Protein AF-A0A2V8SK81-F1 (afdb_monomer_lite)

Secondary structure (DSSP, 8-state):
---------HHHHHHHHHHHHHHHHHTSSSHHHHHHHHHHHTTS--HHHHHHHHHHTTGGGT-B-TTSTT-B--SSPP-TTGGG-SEETTTEE--HHHHHHHHH-SS--

Structure (mmCIF, N/CA/C/O backbone):
data_AF-A0A2V8SK81-F1
#
_entry.id   AF-A0A2V8SK81-F1
#
loop_
_atom_site.group_PDB
_atom_site.id
_atom_site.type_symbol
_atom_site.label_atom_id
_atom_site.label_alt_id
_atom_site.label_comp_id
_atom_site.label_asym_id
_atom_site.label_entity_id
_atom_site.label_seq_id
_atom_site.pdbx_PDB_ins_code
_atom_site.Cartn_x
_atom_site.Cartn_y
_atom_site.Cartn_z
_atom_site.occupancy
_atom_site.B_iso_or_equiv
_atom_site.auth_seq_id
_atom_site.auth_comp_id
_atom_site.auth_asym_id
_atom_site.auth_atom_id
_atom_site.pdbx_PDB_model_num
ATOM 1 N N . MET A 1 1 ? -45.643 18.875 63.356 1.00 43.06 1 MET A N 1
ATOM 2 C CA . MET A 1 1 ? -45.645 18.107 62.083 1.00 43.06 1 MET A CA 1
ATOM 3 C C . MET A 1 1 ? -45.271 19.102 60.990 1.00 43.06 1 MET A C 1
ATOM 5 O O . MET A 1 1 ? -45.965 20.091 60.871 1.00 43.06 1 MET A O 1
ATOM 9 N N . LYS A 1 2 ? -44.147 19.024 60.276 1.00 43.28 2 LYS A N 1
ATOM 10 C CA . LYS A 1 2 ? -43.847 18.027 59.242 1.00 43.28 2 LYS A CA 1
ATOM 11 C C . LYS A 1 2 ? -42.373 18.241 58.848 1.00 43.28 2 LYS A C 1
ATOM 13 O O . LYS A 1 2 ? -42.022 19.313 58.372 1.00 43.28 2 LYS A O 1
ATOM 18 N N . GLY A 1 3 ? -41.514 17.259 59.121 1.00 41.69 3 GLY A N 1
ATOM 19 C CA . GLY A 1 3 ? -40.103 17.296 58.738 1.00 41.69 3 GLY A CA 1
ATOM 20 C C . GLY A 1 3 ? -39.956 17.202 57.221 1.00 41.69 3 GLY A C 1
ATOM 21 O O . GLY A 1 3 ? -40.506 16.296 56.591 1.00 41.69 3 GLY A O 1
ATOM 22 N N . MET A 1 4 ? -39.233 18.155 56.648 1.00 53.56 4 MET A N 1
ATOM 23 C CA . MET A 1 4 ? -38.910 18.228 55.230 1.00 53.56 4 MET A CA 1
ATOM 24 C C . MET A 1 4 ? -37.727 17.285 54.974 1.00 53.56 4 MET A C 1
ATOM 26 O O . MET A 1 4 ? -36.605 17.561 55.380 1.00 53.56 4 MET A O 1
ATOM 30 N N . ARG A 1 5 ? -37.998 16.108 54.396 1.00 53.69 5 ARG A N 1
ATOM 31 C CA . ARG A 1 5 ? -36.961 15.149 53.984 1.00 53.69 5 ARG A CA 1
ATOM 32 C C . ARG A 1 5 ? -36.387 15.586 52.641 1.00 53.69 5 ARG A C 1
ATOM 34 O O . ARG A 1 5 ? -37.051 15.423 51.616 1.00 53.69 5 ARG A O 1
ATOM 41 N N . GLU A 1 6 ? -35.162 16.093 52.652 1.00 56.56 6 GLU A N 1
ATOM 42 C CA . GLU A 1 6 ? -34.329 16.218 51.457 1.00 56.56 6 GLU A CA 1
ATOM 43 C C . GLU A 1 6 ? -34.030 14.816 50.912 1.00 56.56 6 GLU A C 1
ATOM 45 O O . GLU A 1 6 ? -33.552 13.932 51.626 1.00 56.56 6 GLU A O 1
ATOM 50 N N . ARG A 1 7 ? -34.390 14.574 49.650 1.00 56.59 7 ARG A N 1
ATOM 51 C CA . ARG A 1 7 ? -34.135 13.299 48.973 1.00 56.59 7 ARG A CA 1
ATOM 52 C C . ARG A 1 7 ? -32.793 13.412 48.260 1.00 56.59 7 ARG A C 1
ATOM 54 O O . ARG A 1 7 ? -32.659 14.174 47.310 1.00 56.59 7 ARG A O 1
ATOM 61 N N . SER A 1 8 ? -31.816 12.645 48.729 1.00 59.19 8 SER A N 1
ATOM 62 C CA . SER A 1 8 ? -30.485 12.508 48.144 1.00 59.19 8 SER A CA 1
ATOM 63 C C . SER A 1 8 ? -30.530 11.670 46.856 1.00 59.19 8 SER A C 1
ATOM 65 O O . SER A 1 8 ? -30.395 10.449 46.868 1.00 59.19 8 SER A O 1
ATOM 67 N N . THR A 1 9 ? -30.736 12.312 45.707 1.00 59.25 9 THR A N 1
ATOM 68 C CA . THR A 1 9 ? -30.720 11.655 44.380 1.00 59.25 9 THR A CA 1
ATOM 69 C C . THR A 1 9 ? -29.359 11.698 43.671 1.00 59.25 9 THR A C 1
ATOM 71 O O . THR A 1 9 ? -29.235 11.244 42.539 1.00 59.25 9 THR A O 1
ATOM 74 N N . THR A 1 10 ? -28.302 12.184 44.318 1.00 60.50 10 THR A N 1
ATOM 75 C CA . THR A 1 10 ? -27.032 12.555 43.672 1.00 60.50 10 THR A CA 1
ATOM 76 C C . THR A 1 10 ? -26.059 11.417 43.291 1.00 60.50 10 THR A C 1
ATOM 78 O O . THR A 1 10 ? -25.535 11.467 42.179 1.00 60.50 10 THR A O 1
ATOM 81 N N . PRO A 1 11 ? -25.791 10.356 44.082 1.00 59.41 11 PRO A N 1
ATOM 82 C CA . PRO A 1 11 ? -24.611 9.510 43.832 1.00 59.41 11 PRO A CA 1
ATOM 83 C C . PRO A 1 11 ? -24.733 8.608 42.593 1.00 59.41 11 PRO A C 1
ATOM 85 O O . PRO A 1 11 ? -23.743 8.349 41.913 1.00 59.41 11 PRO A O 1
ATOM 88 N N . LYS A 1 12 ? -25.950 8.159 42.257 1.00 56.91 12 LYS A N 1
ATOM 89 C CA . LYS A 1 12 ? -26.193 7.277 41.100 1.00 56.91 12 LYS A CA 1
ATOM 90 C C . LYS A 1 12 ? -26.106 8.020 39.763 1.00 56.91 12 LYS A C 1
ATOM 92 O O . LYS A 1 12 ? -25.644 7.442 38.785 1.00 56.91 12 LYS A O 1
ATOM 97 N N . LEU A 1 13 ? -26.500 9.295 39.732 1.00 60.72 13 LEU A N 1
ATOM 98 C CA . LEU A 1 13 ? -26.377 10.152 38.548 1.00 60.72 13 LEU A CA 1
ATOM 99 C C . LEU A 1 13 ? -24.917 10.550 38.286 1.00 60.72 13 LEU A C 1
ATOM 101 O O . LEU A 1 13 ? -24.477 10.493 37.142 1.00 60.72 13 LEU A O 1
ATOM 105 N N . PHE A 1 14 ? -24.138 10.854 39.331 1.00 64.56 14 PHE A N 1
ATOM 106 C CA . PHE A 1 14 ? -22.701 11.123 39.181 1.00 64.56 14 PHE A CA 1
ATOM 107 C C . PHE A 1 14 ? -21.919 9.894 38.699 1.00 64.56 14 PHE A C 1
ATOM 109 O O . PHE A 1 14 ? -21.085 10.018 37.804 1.00 64.56 14 PHE A O 1
ATOM 116 N N . ALA A 1 15 ? -22.222 8.705 39.232 1.00 67.81 15 ALA A N 1
ATOM 117 C CA . ALA A 1 15 ? -21.592 7.461 38.791 1.00 67.81 15 ALA A CA 1
ATOM 118 C C . ALA A 1 15 ? -21.922 7.120 37.325 1.00 67.81 15 ALA A C 1
ATOM 120 O O . ALA A 1 15 ? -21.037 6.711 36.576 1.00 67.81 15 ALA A O 1
ATOM 121 N N . ALA A 1 16 ? -23.169 7.337 36.892 1.00 70.56 16 ALA A N 1
ATOM 122 C CA . ALA A 1 16 ? -23.581 7.110 35.508 1.00 70.56 16 ALA A CA 1
ATOM 123 C C . ALA A 1 16 ? -22.901 8.081 34.525 1.00 70.56 16 ALA A C 1
ATOM 125 O O . ALA A 1 16 ? -22.416 7.650 33.480 1.00 70.56 16 ALA A O 1
ATOM 126 N N . CYS A 1 17 ? -22.794 9.369 34.874 1.00 75.25 17 CYS A N 1
ATOM 127 C CA . CYS A 1 17 ? -22.079 10.350 34.055 1.00 75.25 17 CYS A CA 1
ATOM 128 C C . CYS A 1 17 ? -20.572 10.067 33.987 1.00 75.25 17 CYS A C 1
ATOM 130 O O . CYS A 1 17 ? -19.979 10.193 32.921 1.00 75.25 17 CYS A O 1
ATOM 132 N N . ALA A 1 18 ? -19.946 9.650 35.093 1.00 74.31 18 ALA A N 1
ATOM 133 C CA . ALA A 1 18 ? -18.527 9.290 35.103 1.00 74.31 18 ALA A CA 1
ATOM 134 C C . ALA A 1 18 ? -18.236 8.076 34.204 1.00 74.31 18 ALA A C 1
ATOM 136 O O . ALA A 1 18 ? -17.263 8.085 33.450 1.00 74.31 18 ALA A O 1
ATOM 137 N N . LEU A 1 19 ? -19.108 7.062 34.233 1.00 74.69 19 LEU A N 1
ATOM 138 C CA . LEU A 1 19 ? -18.976 5.869 33.396 1.00 74.69 19 LEU A CA 1
ATOM 139 C C . LEU A 1 19 ? -19.206 6.180 31.907 1.00 74.69 19 LEU A C 1
ATOM 141 O O . LEU A 1 19 ? -18.456 5.704 31.057 1.00 74.69 19 LEU A O 1
ATOM 145 N N . ALA A 1 20 ? -20.198 7.019 31.590 1.00 75.06 20 ALA A N 1
ATOM 146 C CA . ALA A 1 20 ? -20.462 7.466 30.223 1.00 75.06 20 ALA A CA 1
ATOM 147 C C . ALA A 1 20 ? -19.293 8.289 29.651 1.00 75.06 20 ALA A C 1
ATOM 149 O O . ALA A 1 20 ? -18.863 8.044 28.525 1.00 75.06 20 ALA A O 1
ATOM 150 N N . SER A 1 21 ? -18.723 9.204 30.439 1.00 71.75 21 SER A N 1
ATOM 151 C CA . SER A 1 21 ? -17.547 9.988 30.040 1.00 71.75 21 SER A CA 1
ATOM 152 C C . SER A 1 21 ? -16.316 9.109 29.798 1.00 71.75 21 SER A C 1
ATOM 154 O O . SER A 1 21 ? -15.596 9.323 28.826 1.00 71.75 21 SER A O 1
ATOM 156 N N . LEU A 1 22 ? -16.093 8.083 30.627 1.00 70.12 22 LEU A N 1
ATOM 157 C CA . LEU A 1 22 ? -14.974 7.150 30.458 1.00 70.12 22 LEU A CA 1
ATOM 158 C C . LEU A 1 22 ? -15.093 6.326 29.161 1.00 70.12 22 LEU A C 1
ATOM 160 O O . LEU A 1 22 ? -14.101 6.134 28.459 1.00 70.12 22 LEU A O 1
ATOM 164 N N . LEU A 1 23 ? -16.308 5.889 28.811 1.00 66.81 23 LEU A N 1
ATOM 165 C CA . LEU A 1 23 ? -16.585 5.146 27.574 1.00 66.81 23 LEU A CA 1
ATOM 166 C C . LEU A 1 23 ? -16.383 6.000 26.308 1.00 66.81 23 LEU A C 1
ATOM 168 O O . LEU A 1 23 ? -15.893 5.494 25.296 1.00 66.81 23 LEU A O 1
ATOM 172 N N . VAL A 1 24 ? -16.716 7.294 26.363 1.00 66.81 24 VAL A N 1
ATOM 173 C CA . VAL A 1 24 ? -16.508 8.234 25.246 1.00 66.81 24 VAL A CA 1
ATOM 174 C C . VAL A 1 24 ? -15.019 8.506 25.020 1.00 66.81 24 VAL A C 1
ATOM 176 O O . VAL A 1 24 ? -14.558 8.453 23.881 1.00 66.81 24 VAL A O 1
ATOM 179 N N . VAL A 1 25 ? -14.249 8.737 26.088 1.00 65.06 25 VAL A N 1
ATOM 180 C CA . VAL A 1 25 ? -12.798 8.986 25.992 1.00 65.06 25 VAL A CA 1
ATOM 181 C C . VAL A 1 25 ? -12.058 7.761 25.442 1.00 65.06 25 VAL A C 1
ATOM 183 O O . VAL A 1 25 ? -11.169 7.910 24.607 1.00 65.06 25 VAL A O 1
ATOM 186 N N . ALA A 1 26 ? -12.469 6.549 25.823 1.00 63.19 26 ALA A N 1
ATOM 187 C CA . ALA A 1 26 ? -11.848 5.314 25.344 1.00 63.19 26 ALA A CA 1
ATOM 188 C C . ALA A 1 26 ? -12.003 5.076 23.825 1.00 63.19 26 ALA A C 1
ATOM 190 O O . ALA A 1 26 ? -11.174 4.392 23.230 1.00 63.19 26 ALA A O 1
ATOM 191 N N . SER A 1 27 ? -13.024 5.651 23.175 1.00 60.06 27 SER A N 1
ATOM 192 C CA . SER A 1 27 ? -13.260 5.467 21.730 1.00 60.06 27 SER A CA 1
ATOM 193 C C . SER A 1 27 ? -12.436 6.399 20.830 1.00 60.06 27 SER A C 1
ATOM 195 O O . SER A 1 27 ? -12.421 6.217 19.615 1.00 60.06 27 SER A O 1
ATOM 197 N N . ALA A 1 28 ? -11.748 7.399 21.390 1.00 61.78 28 ALA A N 1
ATOM 198 C CA . ALA A 1 28 ? -11.070 8.439 20.611 1.00 61.78 28 ALA A CA 1
ATOM 199 C C . ALA A 1 28 ? -9.585 8.149 20.301 1.00 61.78 28 ALA A C 1
ATOM 201 O O . ALA A 1 28 ? -8.976 8.856 19.502 1.00 61.78 28 ALA A O 1
ATOM 202 N N . CYS A 1 29 ? -8.977 7.129 20.907 1.00 61.62 29 CYS A N 1
ATOM 203 C CA . CYS A 1 29 ? -7.517 7.057 21.044 1.00 61.62 29 CYS A CA 1
ATOM 204 C C . CYS A 1 29 ? -6.750 6.264 19.965 1.00 61.62 29 CYS A C 1
ATOM 206 O O . CYS A 1 29 ? -5.717 5.692 20.290 1.00 61.62 29 CYS A O 1
ATOM 208 N N . GLY A 1 30 ? -7.185 6.177 18.700 1.00 62.75 30 GLY A N 1
ATOM 209 C CA . GLY A 1 30 ? -6.380 5.386 17.745 1.00 62.75 30 GLY A CA 1
ATOM 210 C C . GLY A 1 30 ? -6.498 5.715 16.267 1.00 62.75 30 GLY A C 1
ATOM 211 O O . GLY A 1 30 ? -5.507 6.063 15.632 1.00 62.75 30 GLY A O 1
ATOM 212 N N . GLY A 1 31 ? -7.694 5.587 15.692 1.00 70.69 31 GLY A N 1
ATOM 213 C CA . GLY A 1 31 ? -7.844 5.638 14.231 1.00 70.69 31 GLY A CA 1
ATOM 214 C C . GLY A 1 31 ? -7.486 6.997 13.623 1.00 70.69 31 GLY A C 1
ATOM 215 O O . GLY A 1 31 ? -6.755 7.067 12.639 1.00 70.69 31 GLY A O 1
ATOM 216 N N . GLY A 1 32 ? -7.956 8.082 14.243 1.00 79.50 32 GLY A N 1
ATOM 217 C CA . GLY A 1 32 ? -7.790 9.430 13.695 1.00 79.50 32 GLY A CA 1
ATOM 218 C C . GLY A 1 32 ? -6.348 9.940 13.707 1.00 79.50 32 GLY A C 1
ATOM 219 O O . GLY A 1 32 ? -5.959 10.688 12.816 1.00 79.50 32 GLY A O 1
ATOM 220 N N . GLU A 1 33 ? -5.536 9.531 14.681 1.00 84.31 33 GLU A N 1
ATOM 221 C CA . GLU A 1 33 ? -4.139 9.968 14.775 1.00 84.31 33 GLU A CA 1
ATOM 222 C C . GLU A 1 33 ? -3.280 9.333 13.676 1.00 84.31 33 GLU A C 1
ATOM 224 O O . GLU A 1 33 ? -2.548 10.035 12.978 1.00 84.31 33 GLU A O 1
ATOM 229 N N . ALA A 1 34 ? -3.444 8.026 13.445 1.00 81.88 34 ALA A N 1
ATOM 230 C CA . ALA A 1 34 ? -2.728 7.311 12.393 1.00 81.88 34 ALA A CA 1
ATOM 231 C C . ALA A 1 34 ? -3.064 7.849 10.991 1.00 81.88 34 ALA A C 1
ATOM 233 O O . ALA A 1 34 ? -2.170 8.025 10.163 1.00 81.88 34 ALA A O 1
ATOM 234 N N . GLU A 1 35 ? -4.338 8.151 10.722 1.00 84.62 35 GLU A N 1
ATOM 235 C CA . GLU A 1 35 ? -4.749 8.737 9.442 1.00 84.62 35 GLU A CA 1
ATOM 236 C C . GLU A 1 35 ? -4.189 10.148 9.240 1.00 84.62 35 GLU A C 1
ATOM 238 O O . GLU A 1 35 ? -3.749 10.475 8.134 1.00 84.62 35 GLU A O 1
ATOM 243 N N . ARG A 1 36 ? -4.152 10.976 10.293 1.00 87.75 36 ARG A N 1
ATOM 244 C CA . ARG A 1 36 ? -3.546 12.314 10.224 1.00 87.75 36 ARG A CA 1
ATOM 245 C C . ARG A 1 36 ? -2.049 12.242 9.964 1.00 87.75 36 ARG A C 1
ATOM 247 O O . ARG A 1 36 ? -1.584 12.895 9.036 1.00 87.75 36 ARG A O 1
ATOM 254 N N . ALA A 1 37 ? -1.327 11.406 10.708 1.00 87.62 37 ALA A N 1
ATOM 255 C CA . ALA A 1 37 ? 0.103 11.206 10.502 1.00 87.62 37 ALA A CA 1
ATOM 256 C C . ALA A 1 37 ? 0.397 10.718 9.072 1.00 87.62 37 ALA A C 1
ATOM 258 O O . ALA A 1 37 ? 1.253 11.274 8.387 1.00 87.62 37 ALA A O 1
ATOM 259 N N . ALA A 1 38 ? -0.367 9.739 8.572 1.00 86.81 38 ALA A N 1
ATOM 260 C CA . ALA A 1 38 ? -0.225 9.252 7.201 1.00 86.81 38 ALA A CA 1
ATOM 261 C C . ALA A 1 38 ? -0.515 10.344 6.156 1.00 86.81 38 ALA A C 1
ATOM 263 O O . ALA A 1 38 ? 0.213 10.463 5.169 1.00 86.81 38 ALA A O 1
ATOM 264 N N . SER A 1 39 ? -1.553 11.157 6.370 1.00 91.81 39 SER A N 1
ATOM 265 C CA . SER A 1 39 ? -1.873 12.295 5.505 1.00 91.81 39 SER A CA 1
ATOM 266 C C . SER A 1 39 ? -0.737 13.319 5.494 1.00 91.81 39 SER A C 1
ATOM 268 O O . SER A 1 39 ? -0.306 13.732 4.422 1.00 91.81 39 SER A O 1
ATOM 270 N N . GLU A 1 40 ? -0.206 13.704 6.654 1.00 93.31 40 GLU A N 1
ATOM 271 C CA . GLU A 1 40 ? 0.907 14.658 6.769 1.00 93.31 40 GLU A CA 1
ATOM 272 C C . GLU A 1 40 ? 2.171 14.142 6.066 1.00 93.31 40 GLU A C 1
ATOM 274 O O . GLU A 1 40 ? 2.740 14.843 5.229 1.00 93.31 40 GLU A O 1
ATOM 279 N N . MET A 1 41 ? 2.547 12.883 6.309 1.00 90.62 41 MET A N 1
ATOM 280 C CA . MET A 1 41 ? 3.701 12.235 5.673 1.00 90.62 41 MET A CA 1
ATOM 281 C C . MET A 1 41 ? 3.586 12.134 4.145 1.00 90.62 41 MET A C 1
ATOM 283 O O . MET A 1 41 ? 4.599 12.050 3.456 1.00 90.62 41 MET A O 1
ATOM 287 N N . THR A 1 42 ? 2.366 12.108 3.606 1.00 91.81 42 THR A N 1
ATOM 288 C CA . THR A 1 42 ? 2.100 11.947 2.166 1.00 91.81 42 THR A CA 1
ATOM 289 C C . THR A 1 42 ? 1.699 13.254 1.475 1.00 91.81 42 THR A C 1
ATOM 291 O O . THR A 1 42 ? 1.233 13.223 0.337 1.00 91.81 42 THR A O 1
ATOM 294 N N . GLY A 1 43 ? 1.861 14.406 2.137 1.00 93.25 43 GLY A N 1
ATOM 295 C CA . GLY A 1 43 ? 1.522 15.711 1.557 1.00 93.25 43 GLY A CA 1
ATOM 296 C C . GLY A 1 43 ? 0.015 15.943 1.386 1.00 93.25 43 GLY A C 1
ATOM 297 O O . GLY A 1 43 ? -0.409 16.592 0.433 1.00 93.25 43 GLY A O 1
ATOM 298 N N . GLY A 1 44 ? -0.804 15.400 2.289 1.00 93.69 44 GLY A N 1
ATOM 299 C CA . GLY A 1 44 ? -2.267 15.500 2.262 1.00 93.69 44 GLY A CA 1
ATOM 300 C C . GLY A 1 44 ? -2.974 14.293 1.637 1.00 93.69 44 GLY A C 1
ATOM 301 O O . GLY A 1 44 ? -4.093 14.424 1.131 1.00 93.69 44 GLY A O 1
ATOM 302 N N . GLY A 1 45 ? -2.331 13.122 1.609 1.00 92.75 45 GLY A N 1
ATOM 303 C CA . GLY A 1 45 ? -2.933 11.901 1.079 1.00 92.75 45 GLY A CA 1
ATOM 304 C C . GLY A 1 45 ? -4.183 11.474 1.857 1.00 92.75 45 GLY A C 1
ATOM 305 O O . GLY A 1 45 ? -4.269 11.614 3.071 1.00 92.75 45 GLY A O 1
ATOM 306 N N . SER A 1 46 ? -5.167 10.911 1.150 1.00 92.81 46 SER A N 1
ATOM 307 C CA . SER A 1 46 ? -6.409 10.404 1.748 1.00 92.81 46 SER A CA 1
ATOM 308 C C . SER A 1 46 ? -6.442 8.872 1.689 1.00 92.81 46 SER A C 1
ATOM 310 O O . SER A 1 46 ? -6.481 8.324 0.581 1.00 92.81 46 SER A O 1
ATOM 312 N N . PRO A 1 47 ? -6.501 8.167 2.837 1.00 89.31 47 PRO A N 1
ATOM 313 C CA . PRO A 1 47 ? -6.625 6.708 2.871 1.00 89.31 47 PRO A CA 1
ATOM 314 C C . PRO A 1 47 ? -7.848 6.185 2.105 1.00 89.31 47 PRO A C 1
ATOM 316 O O . PRO A 1 47 ? -7.755 5.193 1.384 1.00 89.31 47 PRO A O 1
ATOM 319 N N . ALA A 1 48 ? -8.982 6.890 2.189 1.00 89.44 48 ALA A N 1
ATOM 320 C CA . ALA A 1 48 ? -10.200 6.538 1.459 1.00 89.44 48 ALA A CA 1
ATOM 321 C C . ALA A 1 48 ? -9.999 6.606 -0.065 1.00 89.44 48 ALA A C 1
ATOM 323 O O . ALA A 1 48 ? -10.356 5.671 -0.785 1.00 89.44 48 ALA A O 1
ATOM 324 N N . ARG A 1 49 ? -9.357 7.676 -0.562 1.00 93.00 49 ARG A N 1
ATOM 325 C CA . ARG A 1 49 ? -9.005 7.791 -1.987 1.00 93.00 49 ARG A CA 1
ATOM 326 C C . ARG A 1 49 ? -7.985 6.734 -2.407 1.00 93.00 49 ARG A C 1
ATOM 328 O O . ARG A 1 49 ? -8.104 6.197 -3.504 1.00 93.00 49 ARG A O 1
ATOM 335 N N . GLY A 1 50 ? -7.020 6.415 -1.542 1.00 92.31 50 GLY A N 1
ATOM 336 C CA . GLY A 1 50 ? -6.046 5.345 -1.764 1.00 92.31 50 GLY A CA 1
ATOM 337 C C . GLY A 1 50 ? -6.716 3.983 -1.955 1.00 92.31 50 GLY A C 1
ATOM 338 O O . GLY A 1 50 ? -6.419 3.291 -2.925 1.00 92.31 50 GLY A O 1
ATOM 339 N N . ARG A 1 51 ? -7.692 3.640 -1.103 1.00 91.94 51 ARG A N 1
ATOM 340 C CA . ARG A 1 51 ? -8.469 2.393 -1.214 1.00 91.94 51 ARG A CA 1
ATOM 341 C C . ARG A 1 51 ? -9.207 2.292 -2.552 1.00 91.94 51 ARG A C 1
ATOM 343 O O . ARG A 1 51 ? -9.110 1.273 -3.225 1.00 91.94 51 ARG A O 1
ATOM 350 N N . ALA A 1 52 ? -9.878 3.364 -2.976 1.00 92.88 52 ALA A N 1
ATOM 351 C CA . ALA A 1 52 ? -10.549 3.406 -4.278 1.00 92.88 52 ALA A CA 1
ATOM 352 C C . ALA A 1 52 ? -9.557 3.311 -5.456 1.00 92.88 52 ALA A C 1
ATOM 354 O O . ALA A 1 52 ? -9.834 2.656 -6.463 1.00 92.88 52 ALA A O 1
ATOM 355 N N . ALA A 1 53 ? -8.385 3.940 -5.329 1.00 94.75 53 ALA A N 1
ATOM 356 C CA . ALA A 1 53 ? -7.332 3.871 -6.335 1.00 94.75 53 ALA A CA 1
ATOM 357 C C . ALA A 1 53 ? -6.780 2.446 -6.496 1.00 94.75 53 ALA A C 1
ATOM 359 O O . ALA A 1 53 ? -6.546 2.032 -7.627 1.00 94.75 53 ALA A O 1
ATOM 360 N N . MET A 1 54 ? -6.627 1.683 -5.408 1.00 95.38 54 MET A N 1
ATOM 361 C CA . MET A 1 54 ? -6.149 0.294 -5.467 1.00 95.38 54 MET A CA 1
ATOM 362 C C . MET A 1 54 ? -7.044 -0.586 -6.343 1.00 95.38 54 MET A C 1
ATOM 364 O O . MET A 1 54 ? -6.539 -1.307 -7.200 1.00 95.38 54 MET A O 1
ATOM 368 N N . SER A 1 55 ? -8.366 -0.482 -6.184 1.00 90.25 55 SER A N 1
ATOM 369 C CA . SER A 1 55 ? -9.315 -1.183 -7.056 1.00 90.25 55 SER A CA 1
ATOM 370 C C . SER A 1 55 ? -9.235 -0.670 -8.496 1.00 90.25 55 SER A C 1
ATOM 372 O O . SER A 1 55 ? -9.155 -1.462 -9.430 1.00 90.25 55 SER A O 1
ATOM 374 N N . ARG A 1 56 ? -9.193 0.657 -8.690 1.00 93.88 56 ARG A N 1
ATOM 375 C CA . ARG A 1 56 ? -9.150 1.276 -10.027 1.00 93.88 56 ARG A CA 1
ATOM 376 C C . ARG A 1 56 ? -7.905 0.898 -10.833 1.00 93.88 56 ARG A C 1
ATOM 378 O O . ARG A 1 56 ? -8.002 0.752 -12.046 1.00 93.88 56 ARG A O 1
ATOM 385 N N . TYR A 1 57 ? -6.749 0.798 -10.183 1.00 95.75 57 TYR A N 1
ATOM 386 C CA . TYR A 1 57 ? -5.471 0.479 -10.825 1.00 95.75 57 TYR A CA 1
ATOM 387 C C . TYR A 1 57 ? -5.130 -1.018 -10.789 1.00 95.75 57 TYR A C 1
ATOM 389 O O . TYR A 1 57 ? -4.041 -1.398 -11.205 1.00 95.75 57 TYR A O 1
ATOM 397 N N . GLY A 1 58 ? -6.051 -1.870 -10.326 1.00 95.31 58 GLY A N 1
ATOM 398 C CA . GLY A 1 58 ? -5.902 -3.323 -10.394 1.00 95.31 58 GLY A CA 1
ATOM 399 C C . GLY A 1 58 ? -4.932 -3.915 -9.374 1.00 95.31 58 GLY A C 1
ATOM 400 O O . GLY A 1 58 ? -4.437 -5.015 -9.578 1.00 95.31 58 GLY A O 1
ATOM 401 N N . CYS A 1 59 ? -4.654 -3.246 -8.252 1.00 96.94 59 CYS A N 1
ATOM 402 C CA . CYS A 1 59 ? -3.736 -3.788 -7.243 1.00 96.94 59 CYS A CA 1
ATOM 403 C C . CYS A 1 59 ? -4.207 -5.151 -6.694 1.00 96.94 59 CYS A C 1
ATOM 405 O O . CYS A 1 59 ? -3.382 -6.003 -6.361 1.00 96.94 59 CYS A O 1
ATOM 407 N N . SER A 1 60 ? -5.527 -5.369 -6.641 1.00 96.00 60 SER A N 1
ATOM 408 C CA . SER A 1 60 ? -6.156 -6.615 -6.189 1.00 96.00 60 SER A CA 1
ATOM 409 C C . SER A 1 60 ? -5.876 -7.819 -7.091 1.00 96.00 60 SER A C 1
ATOM 411 O O . SER A 1 60 ? -5.935 -8.945 -6.610 1.00 96.00 60 SER A O 1
ATOM 413 N N . THR A 1 61 ? -5.525 -7.621 -8.369 1.00 96.75 61 THR A N 1
ATOM 414 C CA . THR A 1 61 ? -5.269 -8.741 -9.294 1.00 96.75 61 THR A CA 1
ATOM 415 C C . THR A 1 61 ? -3.963 -9.463 -8.991 1.00 96.75 61 THR A C 1
ATOM 417 O O . THR A 1 61 ? -3.772 -10.596 -9.425 1.00 96.75 61 THR A O 1
ATOM 420 N N . CYS A 1 62 ? -3.051 -8.801 -8.275 1.00 97.50 62 CYS A N 1
ATOM 421 C CA . CYS A 1 62 ? -1.736 -9.345 -7.963 1.00 97.50 62 CYS A CA 1
ATOM 422 C C . CYS A 1 62 ? -1.512 -9.546 -6.466 1.00 97.50 62 CYS A C 1
ATOM 424 O O . CYS A 1 62 ? -0.815 -10.487 -6.096 1.00 97.50 62 CYS A O 1
ATOM 426 N N . HIS A 1 63 ? -2.080 -8.691 -5.616 1.00 98.00 63 HIS A N 1
ATOM 427 C CA . HIS A 1 63 ? -1.761 -8.654 -4.194 1.00 98.00 63 HIS A CA 1
ATOM 428 C C . HIS A 1 63 ? -2.956 -8.982 -3.303 1.00 98.00 63 HIS A C 1
ATOM 430 O O . HIS A 1 63 ? -4.079 -8.543 -3.548 1.00 98.00 63 HIS A O 1
ATOM 436 N N . THR A 1 64 ? -2.658 -9.623 -2.175 1.00 97.88 64 THR A N 1
ATOM 437 C CA . THR A 1 64 ? -3.566 -9.680 -1.032 1.00 97.88 64 THR A CA 1
ATOM 438 C C . THR A 1 64 ? -3.515 -8.354 -0.271 1.00 97.88 64 THR A C 1
ATOM 440 O O . THR A 1 64 ? -2.431 -7.927 0.149 1.00 97.88 64 THR A O 1
ATOM 443 N N . ILE A 1 65 ? -4.664 -7.693 -0.084 1.00 96.69 65 ILE A N 1
ATOM 444 C CA . ILE A 1 65 ? -4.755 -6.367 0.553 1.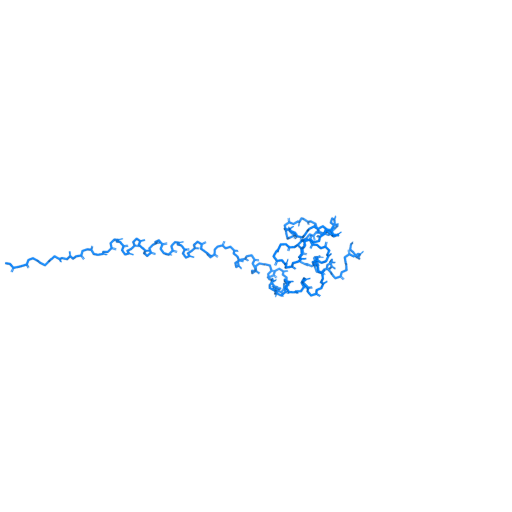00 96.69 65 ILE A CA 1
ATOM 445 C C . ILE A 1 65 ? -5.938 -6.320 1.539 1.00 96.69 65 ILE A C 1
ATOM 447 O O . ILE 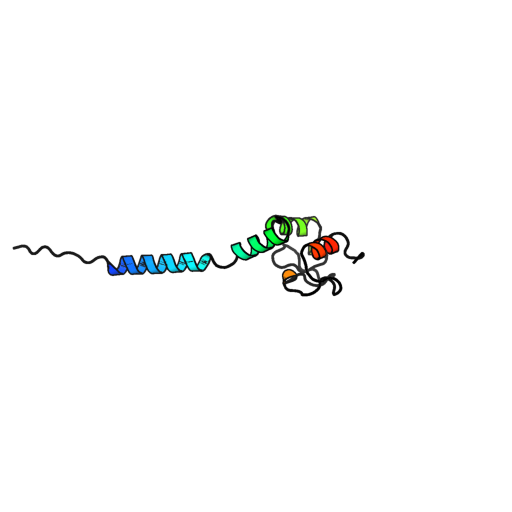A 1 65 ? -7.093 -6.216 1.120 1.00 96.69 65 ILE A O 1
ATOM 451 N N . PRO A 1 66 ? -5.684 -6.331 2.862 1.00 92.94 66 PRO A N 1
ATOM 452 C CA . PRO A 1 66 ? -6.751 -6.261 3.856 1.00 92.94 66 PRO A CA 1
ATOM 453 C C . PRO A 1 66 ? -7.649 -5.022 3.700 1.00 92.94 66 PRO A C 1
ATOM 455 O O . PRO A 1 66 ? -7.183 -3.880 3.685 1.00 92.94 66 PRO A O 1
ATOM 458 N N . GLY A 1 67 ? -8.961 -5.250 3.619 1.00 89.62 67 GLY A N 1
ATOM 459 C CA . GLY A 1 67 ? -9.969 -4.194 3.487 1.00 89.62 67 GLY A CA 1
ATOM 460 C C . GLY A 1 67 ? -10.128 -3.622 2.074 1.00 89.62 67 GLY A C 1
ATOM 461 O O . GLY A 1 67 ? -10.782 -2.588 1.922 1.00 89.62 67 GLY A O 1
ATOM 462 N N . VAL A 1 68 ? -9.536 -4.244 1.053 1.00 92.31 68 VAL A N 1
ATOM 463 C CA . VAL A 1 68 ? -9.863 -3.990 -0.356 1.00 92.31 68 VAL A CA 1
ATOM 464 C C . VAL A 1 68 ? -10.635 -5.196 -0.878 1.00 92.31 68 VAL A C 1
ATOM 466 O O . VAL A 1 68 ? -10.198 -6.334 -0.735 1.00 92.31 68 VAL A O 1
ATOM 469 N N . GLU A 1 69 ? -11.809 -4.947 -1.446 1.00 91.00 69 GLU A N 1
ATOM 470 C CA . GLU A 1 69 ? -12.678 -6.001 -1.965 1.00 91.00 69 GLU A CA 1
ATOM 471 C C . GLU A 1 69 ? -11.999 -6.769 -3.111 1.00 91.00 69 GLU A C 1
ATOM 473 O O . GLU A 1 69 ? -11.415 -6.165 -4.012 1.00 91.00 69 GLU A O 1
ATOM 478 N N . GLY A 1 70 ? -12.051 -8.104 -3.050 1.00 92.69 70 GLY A N 1
ATOM 479 C CA . GLY A 1 70 ? -11.468 -8.991 -4.063 1.00 92.69 70 GLY A CA 1
ATOM 480 C C . GLY A 1 70 ? -9.937 -8.999 -4.127 1.00 92.69 70 GLY A C 1
ATOM 481 O O . GLY A 1 70 ? -9.382 -9.449 -5.122 1.00 92.69 70 GLY A O 1
ATOM 482 N N . ALA A 1 71 ? -9.241 -8.463 -3.119 1.00 96.44 71 ALA A N 1
ATOM 483 C CA . ALA A 1 71 ? -7.781 -8.442 -3.065 1.00 96.44 71 ALA A CA 1
ATOM 484 C C . ALA A 1 71 ? -7.228 -9.616 -2.241 1.00 96.44 71 ALA A C 1
ATOM 486 O O . ALA A 1 71 ? -6.798 -9.432 -1.099 1.00 96.44 71 ALA A O 1
ATOM 487 N N . ASP A 1 72 ? -7.243 -10.814 -2.822 1.00 96.50 72 ASP A N 1
ATOM 488 C CA . ASP A 1 72 ? -6.744 -12.078 -2.252 1.00 96.50 72 ASP A CA 1
ATOM 489 C C . ASP A 1 72 ? -5.751 -12.810 -3.182 1.00 96.50 72 ASP A C 1
ATOM 491 O O . ASP A 1 72 ? -5.387 -13.965 -2.954 1.00 96.50 72 ASP A O 1
ATOM 495 N N . ALA A 1 73 ? -5.260 -12.120 -4.215 1.00 97.12 73 ALA A N 1
ATOM 496 C CA . ALA A 1 73 ? -4.287 -12.660 -5.155 1.00 97.12 73 ALA A CA 1
ATOM 497 C C . ALA A 1 73 ? -2.883 -12.820 -4.539 1.00 97.12 73 ALA A C 1
ATOM 499 O O . ALA A 1 73 ? -2.502 -12.123 -3.593 1.00 97.12 73 ALA A O 1
ATOM 500 N N . LEU A 1 74 ? -2.098 -13.737 -5.115 1.00 96.88 74 LEU A N 1
ATOM 501 C CA . LEU A 1 74 ? -0.765 -14.132 -4.634 1.00 96.88 74 LEU A CA 1
ATOM 502 C C . LEU A 1 74 ? 0.319 -14.069 -5.726 1.00 96.88 74 LEU A C 1
ATOM 504 O O . LEU A 1 74 ? 1.369 -14.694 -5.596 1.00 96.88 74 LEU A O 1
ATOM 508 N N . VAL A 1 75 ? 0.072 -13.340 -6.818 1.00 97.38 75 VAL A N 1
ATOM 509 C CA . VAL A 1 75 ? 1.081 -13.118 -7.872 1.00 97.38 75 VAL A CA 1
ATOM 510 C C . VAL A 1 75 ? 2.218 -12.246 -7.336 1.00 97.38 75 VAL A C 1
ATOM 512 O O . VAL A 1 75 ? 3.391 -12.519 -7.580 1.00 97.38 75 VAL A O 1
ATOM 515 N N . GLY A 1 76 ? 1.866 -11.200 -6.590 1.00 94.75 76 GLY A N 1
ATOM 516 C CA . GLY A 1 76 ? 2.785 -10.387 -5.810 1.00 94.75 76 GLY A CA 1
ATOM 517 C C . GLY A 1 76 ? 2.722 -10.739 -4.319 1.00 94.75 76 GLY A C 1
ATOM 518 O O . GLY A 1 76 ? 1.761 -11.361 -3.859 1.00 94.75 76 GLY A O 1
ATOM 519 N N . PRO A 1 77 ? 3.721 -10.314 -3.525 1.00 95.25 77 PRO A N 1
ATOM 520 C CA . PRO A 1 77 ? 3.705 -10.515 -2.080 1.00 95.25 77 PRO A CA 1
ATOM 521 C C . PRO A 1 77 ? 2.502 -9.802 -1.447 1.00 95.25 77 PRO A C 1
ATOM 523 O O . PRO A 1 77 ? 2.081 -8.756 -1.950 1.00 95.25 77 PRO A O 1
ATOM 526 N N . PRO A 1 78 ? 1.966 -10.291 -0.320 1.00 96.75 78 PRO A N 1
ATOM 527 C CA . PRO A 1 78 ? 0.864 -9.613 0.348 1.00 96.75 78 PRO A CA 1
ATOM 528 C C . PRO A 1 78 ? 1.293 -8.200 0.773 1.00 96.75 78 PRO A C 1
ATOM 530 O O . PRO A 1 78 ? 2.471 -7.952 1.061 1.00 96.75 78 PRO A O 1
ATOM 533 N N . LEU A 1 79 ? 0.352 -7.254 0.788 1.00 96.06 79 LEU A N 1
ATOM 534 C CA . LEU A 1 79 ? 0.589 -5.863 1.207 1.00 96.06 79 LEU A CA 1
ATOM 535 C C . LEU A 1 79 ? 0.097 -5.594 2.635 1.00 96.06 79 LEU A C 1
ATOM 537 O O . LEU A 1 79 ? 0.064 -4.444 3.083 1.00 96.06 79 LEU A O 1
ATOM 541 N N . ASP A 1 80 ? -0.251 -6.645 3.380 1.00 94.44 80 ASP A N 1
ATOM 542 C CA . ASP A 1 80 ? -0.528 -6.530 4.803 1.00 94.44 80 ASP A CA 1
ATOM 543 C C . ASP A 1 80 ? 0.680 -5.914 5.521 1.00 94.44 80 ASP A C 1
ATOM 545 O O . ASP A 1 80 ? 1.846 -6.246 5.265 1.00 94.44 80 ASP A O 1
ATOM 549 N N . ARG A 1 81 ? 0.380 -4.949 6.396 1.00 92.12 81 ARG A N 1
ATOM 550 C CA . ARG A 1 81 ? 1.377 -4.250 7.215 1.00 92.12 81 ARG A CA 1
ATOM 551 C C . ARG A 1 81 ? 2.539 -3.664 6.400 1.00 92.12 81 ARG A C 1
ATOM 553 O O . ARG A 1 81 ? 3.633 -3.485 6.927 1.00 92.12 81 ARG A O 1
ATOM 560 N N . VAL A 1 82 ? 2.328 -3.327 5.122 1.00 94.44 82 VAL A N 1
ATOM 561 C CA . VAL A 1 82 ? 3.389 -2.762 4.270 1.00 94.44 82 VAL A CA 1
ATOM 562 C C . VAL A 1 82 ? 3.992 -1.489 4.872 1.00 94.44 82 VAL A C 1
ATOM 564 O O . VAL A 1 82 ? 5.193 -1.276 4.766 1.00 94.44 82 VAL A O 1
ATOM 567 N N . ALA A 1 83 ? 3.193 -0.699 5.594 1.00 91.00 83 ALA A N 1
ATOM 568 C CA . ALA A 1 83 ? 3.645 0.508 6.283 1.00 91.00 83 ALA A CA 1
ATOM 569 C C . ALA A 1 83 ? 4.663 0.247 7.410 1.00 91.00 83 ALA A C 1
ATOM 571 O O . ALA A 1 83 ? 5.439 1.137 7.731 1.00 91.00 83 ALA A O 1
ATOM 572 N N . SER A 1 84 ? 4.692 -0.953 8.004 1.00 92.75 84 SER A N 1
ATOM 573 C CA . SER A 1 84 ? 5.630 -1.289 9.087 1.00 92.75 84 SER A CA 1
ATOM 574 C C . SER A 1 84 ? 6.902 -1.987 8.601 1.00 92.75 84 SER A C 1
ATOM 576 O O . SER A 1 84 ? 7.719 -2.407 9.417 1.00 92.75 84 SER A O 1
ATOM 578 N N . ARG A 1 85 ? 7.065 -2.191 7.289 1.00 95.69 85 ARG A N 1
ATOM 579 C CA . ARG A 1 85 ? 8.268 -2.821 6.724 1.00 95.69 85 ARG A CA 1
ATOM 580 C C . ARG A 1 85 ? 9.413 -1.819 6.688 1.00 95.69 85 ARG A C 1
ATOM 582 O O . ARG A 1 85 ? 9.186 -0.654 6.391 1.00 95.69 85 ARG A O 1
ATOM 589 N N . THR A 1 86 ? 10.642 -2.283 6.891 1.00 97.06 86 THR A N 1
ATOM 590 C CA . THR A 1 86 ? 11.837 -1.431 6.758 1.00 97.06 86 THR A CA 1
ATOM 591 C C . THR A 1 86 ? 12.153 -1.106 5.300 1.00 97.06 86 THR A C 1
ATOM 593 O O . THR A 1 86 ? 12.582 0.004 4.995 1.00 97.06 86 THR A O 1
ATOM 596 N N . TYR A 1 87 ? 11.911 -2.060 4.396 1.00 96.75 87 TYR A N 1
ATOM 597 C CA . TYR A 1 87 ? 12.239 -1.947 2.977 1.00 96.75 87 TYR A CA 1
ATOM 598 C C . TYR A 1 87 ? 11.037 -2.245 2.073 1.00 96.75 87 TYR A C 1
ATOM 600 O O . TYR A 1 87 ? 10.201 -3.097 2.384 1.00 96.75 87 TYR A O 1
ATOM 608 N N . ILE A 1 88 ? 10.994 -1.571 0.925 1.00 97.12 88 ILE A N 1
ATOM 609 C 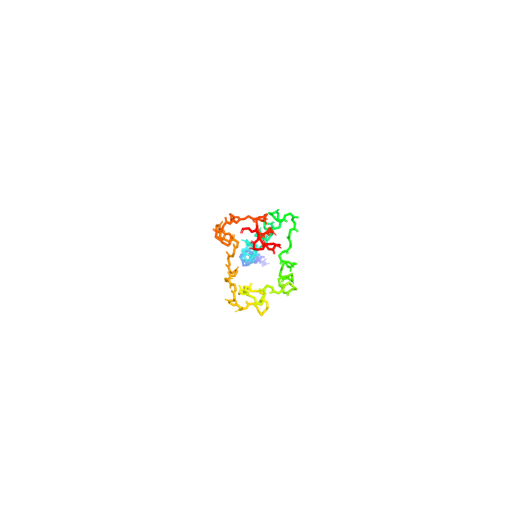CA . ILE A 1 88 ? 10.085 -1.806 -0.199 1.00 97.12 88 ILE A CA 1
ATOM 610 C C . ILE A 1 88 ? 10.849 -2.634 -1.236 1.00 97.12 88 ILE A C 1
ATOM 612 O O . ILE A 1 88 ? 11.976 -2.289 -1.595 1.00 97.12 88 ILE A O 1
ATOM 616 N N . ALA A 1 89 ? 10.257 -3.753 -1.667 1.00 92.69 89 ALA A N 1
ATOM 617 C CA . ALA A 1 89 ? 10.855 -4.714 -2.606 1.00 92.69 89 ALA A CA 1
ATOM 618 C C . ALA A 1 89 ? 12.264 -5.228 -2.217 1.00 92.69 89 ALA A C 1
ATOM 620 O O . ALA A 1 89 ? 12.976 -5.783 -3.044 1.00 92.69 89 ALA A O 1
ATOM 621 N N . GLY A 1 90 ? 12.671 -5.059 -0.953 1.00 94.12 90 GLY A N 1
ATOM 622 C CA . GLY A 1 90 ? 14.002 -5.428 -0.463 1.00 94.12 90 GLY A CA 1
ATOM 623 C C . GLY A 1 90 ? 15.129 -4.461 -0.845 1.00 94.12 90 GLY A C 1
ATOM 624 O O . GLY A 1 90 ? 16.268 -4.718 -0.473 1.00 94.12 90 GLY A O 1
ATOM 625 N N . VAL A 1 91 ? 14.829 -3.359 -1.542 1.00 95.06 91 VAL A N 1
ATOM 626 C CA . VAL A 1 91 ? 15.842 -2.452 -2.116 1.00 95.06 91 VAL A CA 1
ATOM 627 C C . VAL A 1 91 ? 15.737 -1.016 -1.602 1.00 95.06 91 VAL A C 1
ATOM 629 O O . VAL A 1 91 ? 16.747 -0.415 -1.244 1.00 95.06 91 VAL A O 1
ATOM 632 N N . LEU A 1 92 ? 14.527 -0.461 -1.499 1.00 97.44 92 LEU A N 1
ATOM 633 C CA . LEU A 1 92 ? 14.327 0.925 -1.069 1.00 97.44 92 LEU A CA 1
ATOM 634 C C . LEU A 1 92 ? 13.953 0.986 0.407 1.00 97.44 92 LEU A C 1
ATOM 636 O O . LEU A 1 92 ? 13.078 0.243 0.842 1.00 97.44 92 LEU A O 1
ATOM 640 N N . THR A 1 93 ? 14.524 1.916 1.175 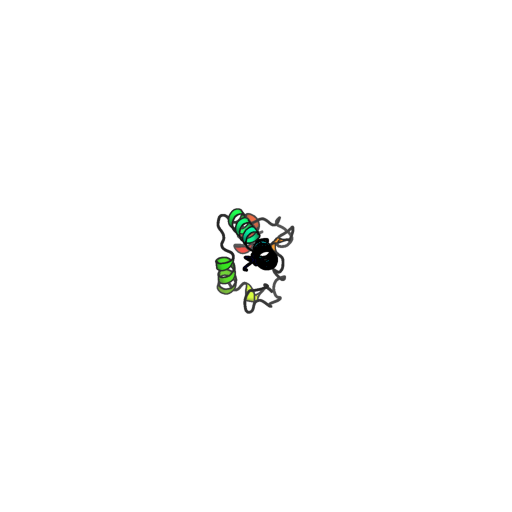1.00 97.69 93 THR A N 1
ATOM 641 C CA . THR A 1 93 ? 14.012 2.229 2.521 1.00 97.69 93 THR A CA 1
ATOM 642 C C . THR A 1 93 ? 12.548 2.652 2.428 1.00 97.69 93 THR A C 1
ATOM 644 O O . THR A 1 93 ? 12.179 3.429 1.545 1.00 97.69 93 THR A O 1
ATOM 647 N N . ASN A 1 94 ? 11.704 2.162 3.332 1.00 96.62 94 ASN A N 1
ATOM 648 C CA . ASN A 1 94 ? 10.281 2.462 3.309 1.00 96.62 94 ASN A CA 1
ATOM 649 C C . ASN A 1 94 ? 10.007 3.900 3.769 1.00 96.62 94 ASN A C 1
ATOM 651 O O . ASN A 1 94 ? 10.066 4.219 4.955 1.00 96.62 94 ASN A O 1
ATOM 655 N N . SER A 1 95 ? 9.723 4.767 2.804 1.00 95.50 95 SER A N 1
ATOM 656 C CA . SER A 1 95 ? 9.311 6.153 3.005 1.00 95.50 95 SER A CA 1
ATOM 657 C C . SER A 1 95 ? 8.180 6.496 2.029 1.00 95.50 95 SER A C 1
ATOM 659 O O . SER A 1 95 ? 8.048 5.822 1.000 1.00 95.50 95 SER A O 1
ATOM 661 N N . PRO A 1 96 ? 7.375 7.542 2.296 1.00 95.19 96 PRO A N 1
ATOM 662 C CA . PRO A 1 96 ? 6.330 7.988 1.373 1.00 95.19 96 PRO A CA 1
ATOM 663 C C . PRO A 1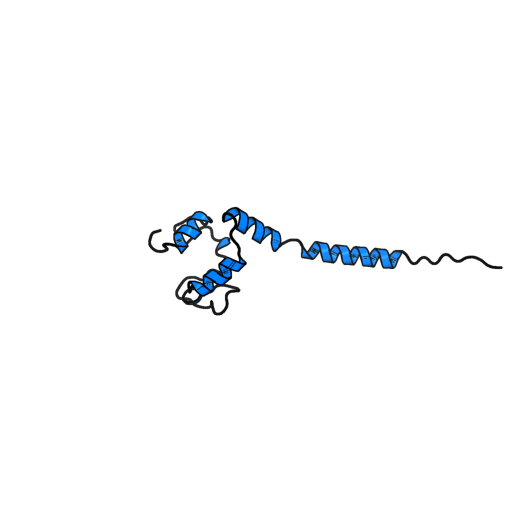 96 ? 6.845 8.228 -0.052 1.00 95.19 96 PRO A C 1
ATOM 665 O O . PRO A 1 96 ? 6.250 7.738 -1.012 1.00 95.19 96 PRO A O 1
ATOM 668 N N . ASP A 1 97 ? 7.986 8.903 -0.196 1.00 95.81 97 ASP A N 1
ATOM 669 C CA . ASP A 1 97 ? 8.577 9.212 -1.502 1.00 95.81 97 ASP A CA 1
ATOM 670 C C . ASP A 1 97 ? 9.016 7.958 -2.258 1.00 95.81 97 ASP A C 1
ATOM 672 O O . ASP A 1 97 ? 8.712 7.803 -3.445 1.00 95.81 97 ASP A O 1
ATOM 676 N N . ASN A 1 98 ? 9.669 7.023 -1.566 1.00 97.44 98 ASN A N 1
ATOM 677 C CA . ASN A 1 98 ? 10.094 5.761 -2.164 1.00 97.44 98 ASN A CA 1
ATOM 678 C C . ASN A 1 98 ? 8.901 4.875 -2.526 1.00 97.44 98 ASN A C 1
ATOM 680 O O . ASN A 1 98 ? 8.908 4.254 -3.586 1.00 97.44 98 ASN A O 1
ATOM 684 N N . MET A 1 99 ? 7.853 4.862 -1.701 1.00 96.50 99 MET A N 1
ATOM 685 C CA . MET A 1 99 ? 6.607 4.158 -2.000 1.00 96.50 99 MET A CA 1
ATOM 686 C C . MET A 1 99 ? 5.945 4.728 -3.255 1.00 96.50 99 MET A C 1
ATOM 688 O O . MET A 1 99 ? 5.588 3.978 -4.160 1.00 96.50 99 MET A O 1
ATOM 692 N N . MET A 1 100 ? 5.832 6.054 -3.362 1.00 95.31 100 MET A N 1
ATOM 693 C CA . MET A 1 100 ? 5.274 6.698 -4.553 1.00 95.31 100 MET A CA 1
ATOM 694 C C . MET A 1 100 ? 6.116 6.440 -5.805 1.00 95.31 100 MET A C 1
ATOM 696 O O . MET A 1 100 ? 5.548 6.293 -6.889 1.00 95.31 100 MET A O 1
ATOM 700 N N . ARG A 1 101 ? 7.448 6.402 -5.676 1.00 96.62 101 ARG A N 1
ATOM 701 C CA . ARG A 1 101 ? 8.359 6.057 -6.774 1.00 96.62 101 ARG A CA 1
ATOM 702 C C . ARG A 1 101 ? 8.152 4.610 -7.224 1.00 96.62 101 ARG A C 1
ATOM 704 O O . ARG A 1 101 ? 7.915 4.393 -8.406 1.00 96.62 101 ARG A O 1
ATOM 711 N N . TRP A 1 102 ? 8.169 3.659 -6.292 1.00 96.94 102 TRP A N 1
ATOM 712 C CA . TRP A 1 102 ? 7.990 2.234 -6.579 1.00 96.94 102 TRP A CA 1
ATOM 713 C C . TRP A 1 102 ? 6.609 1.920 -7.169 1.00 96.94 102 TRP A C 1
ATOM 715 O O . TRP A 1 102 ? 6.519 1.162 -8.123 1.00 96.94 102 TRP A O 1
ATOM 725 N N . ILE A 1 103 ? 5.529 2.542 -6.680 1.00 96.06 103 ILE A N 1
ATOM 726 C CA . ILE A 1 103 ? 4.185 2.348 -7.258 1.00 96.06 103 ILE A CA 1
ATOM 727 C C . ILE A 1 103 ? 4.130 2.818 -8.720 1.00 96.06 103 ILE A C 1
ATOM 729 O O . ILE A 1 103 ? 3.435 2.213 -9.534 1.00 96.06 103 ILE A O 1
ATOM 733 N N . ARG A 1 104 ? 4.828 3.913 -9.054 1.00 95.62 104 ARG A N 1
ATOM 734 C CA . ARG A 1 104 ? 4.846 4.473 -10.414 1.00 95.62 104 ARG A CA 1
ATOM 735 C C . ARG A 1 104 ? 5.723 3.673 -11.374 1.00 95.62 104 ARG A C 1
ATOM 737 O O . ARG A 1 104 ? 5.377 3.587 -12.547 1.00 95.62 104 ARG A O 1
ATOM 744 N N . ASP A 1 105 ? 6.832 3.131 -10.885 1.00 96.88 105 ASP A N 1
ATOM 745 C CA . ASP A 1 105 ? 7.783 2.348 -11.672 1.00 96.88 105 ASP A CA 1
ATOM 746 C C . ASP A 1 105 ? 8.436 1.254 -10.803 1.00 96.88 105 ASP A C 1
ATOM 748 O O . ASP A 1 105 ? 9.525 1.452 -10.258 1.00 96.88 105 ASP A O 1
ATOM 752 N N . PRO A 1 106 ? 7.765 0.102 -10.621 1.00 93.81 106 PRO A N 1
ATOM 753 C CA . 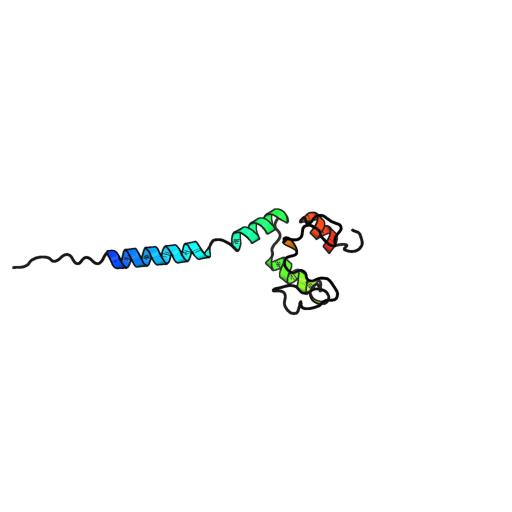PRO A 1 106 ? 8.236 -0.941 -9.712 1.00 93.81 106 PRO A CA 1
ATOM 754 C C . PRO A 1 106 ? 9.457 -1.704 -10.236 1.00 93.81 106 PRO A C 1
ATOM 756 O O . PRO A 1 106 ? 10.130 -2.357 -9.443 1.00 93.81 106 PRO A O 1
ATOM 759 N N . HIS A 1 107 ? 9.738 -1.640 -11.544 1.00 93.38 107 HIS A N 1
ATOM 760 C CA . HIS A 1 107 ? 10.886 -2.304 -12.173 1.00 93.38 107 HIS A CA 1
ATOM 761 C C . HIS A 1 107 ? 12.103 -1.380 -12.340 1.00 93.38 107 HIS A C 1
ATOM 763 O O . HIS A 1 107 ? 13.203 -1.876 -12.574 1.00 93.38 107 HIS A O 1
ATOM 769 N N . GLY A 1 108 ? 11.923 -0.060 -12.233 1.00 93.38 108 GLY A N 1
ATOM 770 C CA . GLY A 1 108 ? 12.990 0.942 -12.336 1.00 93.38 108 GLY A CA 1
ATOM 771 C C . GLY A 1 108 ? 13.618 1.366 -11.003 1.00 93.38 108 GLY A C 1
ATOM 772 O O . GLY A 1 108 ? 14.233 2.440 -10.923 1.00 93.38 108 GLY A O 1
ATOM 773 N N . VAL A 1 109 ? 13.446 0.569 -9.944 1.00 87.69 109 VAL A N 1
ATOM 774 C CA . VAL A 1 109 ? 14.026 0.814 -8.613 1.00 87.69 109 VAL A CA 1
ATOM 775 C C . VAL A 1 109 ? 14.796 -0.370 -8.062 1.00 87.69 109 VAL A C 1
ATOM 777 O O . VAL A 1 109 ? 14.506 -1.514 -8.470 1.00 87.69 109 VAL A O 1
#

Radius of gyration: 25.02 Å; chains: 1; bounding box: 62×32×74 Å

pLDDT: mean 84.68, std 15.29, range [41.69, 98.0]

Foldseek 3Di:
DDDDDDDPPPPVVVVVVVVVVVVVVVVPPDDVVVQVVVCVQQVRDHPVVVLVVCVVVVVLVAEQEPPRPNNPHPNDYHCVPVQVDQDDVVPHGDGNVVVVVCVVPVPVD

Sequence (109 aa):
MKGMRERSTTPKLFAACALASLLVVASACGGGEAERAASEMTGGGSPARGRAAMSRYGCSTCHTIPGVEGADALVGPPLDRVASRTYIAGVLTNSPDNMMRWIRDPHGV